Protein AF-A0A7V5FUM7-F1 (afdb_monomer_lite)

Secondary structure (DSSP, 8-state):
-HHHHHHHHHHHHT-------THHHH-S-TTHHHHHHHHHHHHHHHTEE-TTTTTTSPEE--TT--EEEEEESSSEEEEEE---

Sequence (84 aa):
MGEKQLEQFIKLSSLAAPVSRYRKYIGEFASASAVTAALAASCLESGQVPALLPGGHPISLEKNKKILILGLGEYITAMELYRP

Radius of gyration: 12.79 Å; chains: 1; bounding box: 27×26×32 Å

pLDDT: mean 80.15, std 9.09, range [58.0, 91.56]

Foldseek 3Di:
DLVVVVVVCCVVVVDPDFDFPQCVPVPDDPCSQVVVVVLQVVCQVVQWDDLVGGVRDIDGNPPPRKDWDWDRDPDIDIDIDHDD

Structure (mmCIF, N/CA/C/O backbone):
data_AF-A0A7V5FUM7-F1
#
_entry.id   AF-A0A7V5FUM7-F1
#
loop_
_atom_site.group_PDB
_atom_site.id
_atom_site.type_symbol
_atom_site.label_atom_id
_atom_site.label_alt_id
_atom_site.label_comp_id
_atom_site.label_asym_id
_atom_site.label_entity_id
_atom_site.label_seq_id
_atom_site.pdbx_PDB_ins_code
_atom_site.Cartn_x
_atom_site.Cartn_y
_atom_site.Cartn_z
_atom_site.occupancy
_atom_site.B_iso_or_equiv
_atom_site.auth_seq_id
_atom_site.auth_comp_id
_atom_site.auth_asym_id
_atom_site.auth_atom_id
_atom_site.pdbx_PDB_model_num
ATOM 1 N N . MET A 1 1 ? 7.700 0.395 -17.325 1.00 69.25 1 MET A N 1
ATOM 2 C CA . MET A 1 1 ? 6.547 -0.499 -17.580 1.00 69.25 1 MET A CA 1
ATOM 3 C C . MET A 1 1 ? 5.508 -0.368 -16.471 1.00 69.25 1 MET A C 1
ATOM 5 O O . MET A 1 1 ? 4.395 0.032 -16.783 1.00 69.25 1 MET A O 1
ATOM 9 N N . GLY A 1 2 ? 5.897 -0.536 -15.199 1.00 77.44 2 GLY A N 1
ATOM 10 C CA . GLY A 1 2 ? 4.992 -0.376 -14.050 1.00 77.44 2 GLY A CA 1
ATOM 11 C C . GLY A 1 2 ? 4.250 0.967 -13.965 1.00 77.44 2 GLY A C 1
ATOM 12 O O . GLY A 1 2 ? 3.051 0.970 -13.739 1.00 77.44 2 GLY A O 1
ATOM 13 N N . GLU A 1 3 ? 4.893 2.110 -14.239 1.00 80.19 3 GLU A N 1
ATOM 14 C CA . GLU A 1 3 ? 4.198 3.419 -14.182 1.00 80.19 3 GLU A CA 1
ATOM 15 C C . GLU A 1 3 ? 3.035 3.533 -15.186 1.00 80.19 3 GLU A C 1
ATOM 17 O O . GLU A 1 3 ? 1.980 4.049 -14.838 1.00 80.19 3 GLU A O 1
ATOM 22 N N . LYS A 1 4 ? 3.168 2.969 -16.396 1.00 85.44 4 LYS A N 1
ATOM 23 C CA . LYS A 1 4 ? 2.067 2.953 -17.376 1.00 85.44 4 LYS A CA 1
ATOM 24 C C . LYS A 1 4 ? 0.901 2.081 -16.900 1.00 85.44 4 LYS A C 1
ATOM 26 O O . LYS A 1 4 ? -0.255 2.445 -17.091 1.00 85.44 4 LYS A O 1
ATOM 31 N N . GLN A 1 5 ? 1.198 0.946 -16.260 1.00 85.38 5 GLN A N 1
ATOM 32 C CA . GLN A 1 5 ? 0.173 0.089 -15.654 1.00 85.38 5 GLN A CA 1
ATOM 33 C C . GLN A 1 5 ? -0.520 0.796 -14.482 1.00 85.38 5 GLN A C 1
ATOM 35 O O . GLN A 1 5 ? -1.734 0.684 -14.350 1.00 85.38 5 GLN A O 1
ATOM 40 N N . LEU A 1 6 ? 0.220 1.558 -13.668 1.00 84.69 6 LEU A N 1
ATOM 41 C CA . LEU A 1 6 ? -0.341 2.357 -12.575 1.00 84.69 6 LEU A CA 1
ATOM 42 C C . LEU A 1 6 ? -1.286 3.444 -13.094 1.00 84.69 6 LEU A C 1
ATOM 44 O O . LEU A 1 6 ? -2.405 3.562 -12.605 1.00 84.69 6 LEU A O 1
ATOM 48 N N . GLU A 1 7 ? -0.861 4.213 -14.097 1.00 86.38 7 GLU A N 1
ATOM 49 C CA . GLU A 1 7 ? -1.693 5.245 -14.728 1.00 86.38 7 GLU A CA 1
ATOM 50 C C . GLU A 1 7 ? -2.982 4.648 -15.300 1.00 86.38 7 GLU A C 1
ATOM 52 O O . GLU A 1 7 ? -4.072 5.179 -15.083 1.00 86.38 7 GLU A O 1
ATOM 57 N N . GLN A 1 8 ? -2.875 3.506 -15.982 1.00 89.12 8 GLN A N 1
ATOM 58 C CA . GLN A 1 8 ? -4.029 2.802 -16.527 1.00 89.12 8 GLN A CA 1
ATOM 59 C C . GLN A 1 8 ? -4.945 2.262 -15.421 1.00 89.12 8 GLN A C 1
ATOM 61 O O . GLN A 1 8 ? -6.163 2.401 -15.521 1.00 89.12 8 GLN A O 1
ATOM 66 N N . PHE A 1 9 ? -4.381 1.705 -14.347 1.00 86.38 9 PHE A N 1
ATOM 67 C CA . PHE A 1 9 ? -5.137 1.239 -13.186 1.00 86.38 9 PHE A CA 1
ATOM 68 C C . PHE A 1 9 ? -5.908 2.383 -12.521 1.00 86.38 9 PHE A C 1
ATOM 70 O O . PHE A 1 9 ? -7.105 2.245 -12.278 1.00 86.38 9 PHE A O 1
ATOM 77 N N . ILE A 1 10 ? -5.266 3.528 -12.269 1.00 87.56 10 ILE A N 1
ATOM 78 C CA . ILE A 1 10 ? -5.913 4.705 -11.667 1.00 87.56 10 ILE A CA 1
ATOM 79 C C . ILE A 1 10 ? -7.030 5.221 -12.579 1.00 87.56 10 ILE A C 1
ATOM 81 O O . ILE A 1 10 ? -8.138 5.477 -12.111 1.00 87.56 10 ILE A O 1
ATOM 85 N N . LYS A 1 11 ? -6.772 5.306 -13.892 1.00 88.44 11 LYS A N 1
ATOM 86 C CA . LYS A 1 11 ? -7.765 5.753 -14.877 1.00 88.44 11 LYS A CA 1
ATOM 87 C C . LYS A 1 11 ? -8.995 4.844 -14.923 1.00 88.44 11 LYS A C 1
ATOM 89 O O . LYS A 1 11 ? -10.107 5.345 -15.028 1.00 88.44 11 LYS A O 1
ATOM 94 N N . LEU A 1 12 ? -8.805 3.525 -14.861 1.00 89.31 12 LEU A N 1
ATOM 95 C CA . LEU A 1 12 ? -9.901 2.552 -14.924 1.00 89.31 12 LEU A CA 1
ATOM 96 C C . LEU A 1 12 ? -10.661 2.432 -13.599 1.00 89.31 12 LEU A C 1
ATOM 98 O O . LEU A 1 12 ? -11.881 2.315 -13.604 1.00 89.31 12 LEU A O 1
ATOM 102 N N . SER A 1 13 ? -9.953 2.471 -12.471 1.00 86.31 13 SER A N 1
ATOM 103 C CA . SER A 1 13 ? -10.561 2.354 -11.139 1.00 86.31 13 SER A CA 1
ATOM 104 C C . SER A 1 13 ? -11.234 3.641 -10.666 1.00 86.31 13 SER A C 1
ATOM 106 O O . SER A 1 13 ? -12.026 3.593 -9.729 1.00 86.31 13 SER A O 1
ATOM 108 N N . SER A 1 14 ? -10.919 4.789 -11.282 1.00 85.62 14 SER A N 1
ATOM 109 C CA . SER A 1 14 ? -11.322 6.118 -10.795 1.00 85.62 14 SER A CA 1
ATOM 110 C C . SER A 1 14 ? -10.938 6.342 -9.324 1.00 85.62 14 SER A C 1
ATOM 112 O O . SER A 1 14 ? -11.605 7.072 -8.590 1.00 85.62 14 SER A O 1
ATOM 114 N N . LEU A 1 15 ? -9.863 5.686 -8.872 1.00 82.75 15 LEU A N 1
ATOM 115 C CA . LEU A 1 15 ? -9.441 5.703 -7.481 1.00 82.75 15 LEU A CA 1
ATOM 116 C C . LEU A 1 15 ? -8.837 7.068 -7.131 1.00 82.75 15 LEU A C 1
ATOM 118 O O . LEU A 1 15 ? -7.733 7.404 -7.556 1.00 82.75 15 LEU A O 1
ATOM 122 N N . ALA A 1 16 ? -9.535 7.828 -6.290 1.00 77.00 16 ALA A N 1
ATOM 123 C CA . ALA A 1 16 ? -9.046 9.076 -5.711 1.00 77.00 16 ALA A CA 1
ATOM 124 C C . ALA A 1 16 ? -8.317 8.813 -4.379 1.00 77.00 16 ALA A C 1
ATOM 126 O O . ALA A 1 16 ? -8.712 9.316 -3.327 1.00 77.00 16 ALA A O 1
ATOM 127 N N . ALA A 1 17 ? -7.280 7.972 -4.410 1.00 79.00 17 ALA A N 1
ATOM 128 C CA . ALA A 1 17 ? -6.463 7.657 -3.238 1.00 79.00 17 ALA A CA 1
ATOM 129 C C . ALA A 1 17 ? -5.042 8.230 -3.382 1.00 79.00 17 ALA A C 1
ATOM 131 O O . ALA A 1 17 ? -4.488 8.216 -4.483 1.00 79.00 17 ALA A O 1
ATOM 132 N N . PRO A 1 18 ? -4.416 8.699 -2.288 1.00 82.12 18 PRO A N 1
ATOM 133 C CA . PRO A 1 18 ? -3.007 9.073 -2.296 1.00 82.12 18 PRO A CA 1
ATOM 134 C C . PRO A 1 18 ? -2.125 7.881 -2.686 1.00 82.12 18 PRO A C 1
ATOM 136 O O . PRO A 1 18 ? -2.231 6.805 -2.100 1.00 82.12 18 PRO A O 1
ATOM 139 N N . VAL A 1 19 ? -1.236 8.080 -3.660 1.00 83.31 19 VAL A N 1
ATOM 140 C CA . VAL A 1 19 ? -0.328 7.037 -4.157 1.00 83.31 19 VAL A CA 1
ATOM 141 C C . VAL A 1 19 ? 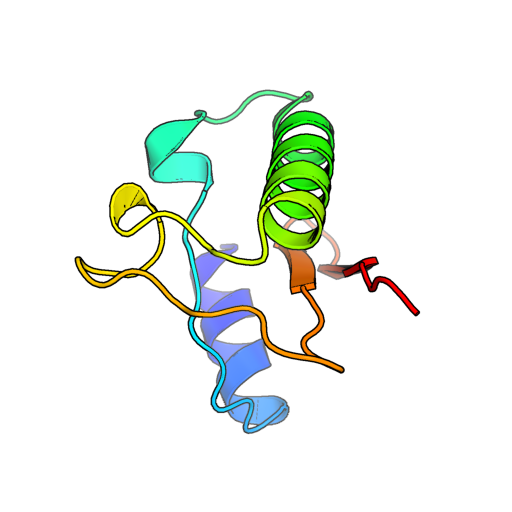1.094 7.333 -3.703 1.00 83.31 19 VAL A 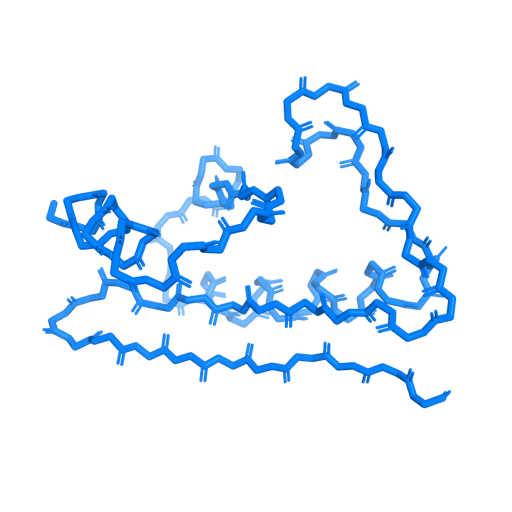C 1
ATOM 143 O O . VAL A 1 19 ? 1.636 8.400 -3.994 1.00 83.31 19 VAL A O 1
ATOM 146 N N . SER A 1 20 ? 1.721 6.368 -3.034 1.00 79.25 20 SER A N 1
ATOM 147 C CA . SER A 1 20 ? 3.134 6.440 -2.666 1.00 79.25 20 SER A CA 1
ATOM 148 C C . SER A 1 20 ? 3.970 5.524 -3.558 1.00 79.25 20 SER A C 1
ATOM 150 O O . SER A 1 20 ? 3.604 4.384 -3.832 1.00 79.25 20 SER A O 1
ATOM 152 N N . ARG A 1 21 ? 5.111 6.029 -4.038 1.00 79.62 21 ARG A N 1
ATOM 153 C CA . ARG A 1 21 ? 6.056 5.273 -4.874 1.00 79.62 21 ARG A CA 1
ATOM 154 C C . ARG A 1 21 ? 7.209 4.759 -4.018 1.00 79.62 21 ARG A C 1
ATOM 156 O O . ARG A 1 21 ? 8.308 5.306 -4.047 1.00 79.62 21 ARG A O 1
ATOM 163 N N . TYR A 1 22 ? 6.951 3.696 -3.263 1.00 73.31 22 TYR A N 1
ATOM 164 C CA . TYR A 1 22 ? 7.848 3.174 -2.222 1.00 73.31 22 TYR A CA 1
ATOM 165 C C . TYR A 1 22 ? 9.242 2.784 -2.738 1.00 73.31 22 TYR A C 1
ATOM 167 O O . TYR A 1 22 ? 10.229 3.008 -2.043 1.00 73.31 22 TYR A O 1
ATOM 175 N N . ARG A 1 23 ? 9.357 2.283 -3.983 1.00 70.19 23 ARG A N 1
ATOM 176 C CA . ARG A 1 23 ? 10.650 1.931 -4.614 1.00 70.19 23 ARG A CA 1
ATOM 177 C C . ARG A 1 23 ? 11.649 3.088 -4.654 1.00 70.19 23 ARG A C 1
ATOM 179 O O . ARG A 1 23 ? 12.846 2.837 -4.605 1.00 70.19 23 ARG A O 1
ATOM 186 N N . LYS A 1 24 ? 11.180 4.342 -4.681 1.00 71.19 24 LYS A N 1
ATOM 187 C CA . LYS A 1 24 ? 12.064 5.518 -4.612 1.00 71.19 24 LYS A CA 1
ATOM 188 C C . LYS A 1 24 ? 12.807 5.628 -3.275 1.00 71.19 24 LYS A C 1
ATOM 190 O O . LYS A 1 24 ? 13.826 6.302 -3.218 1.00 71.19 24 LYS A O 1
ATOM 195 N N . TYR A 1 25 ? 12.303 4.971 -2.232 1.00 70.31 25 TYR A N 1
ATOM 196 C CA . TYR A 1 25 ? 12.842 5.022 -0.874 1.00 70.31 25 TYR A CA 1
ATOM 197 C C . TYR A 1 25 ? 13.524 3.713 -0.461 1.00 70.31 25 TYR A C 1
ATOM 199 O O . TYR A 1 25 ? 14.496 3.751 0.282 1.00 70.31 25 TYR A O 1
ATOM 207 N N . ILE A 1 26 ? 13.029 2.564 -0.940 1.00 71.38 26 ILE A N 1
ATOM 208 C CA . ILE A 1 26 ? 13.505 1.232 -0.517 1.00 71.38 26 ILE A CA 1
ATOM 209 C C . ILE A 1 26 ? 14.356 0.502 -1.570 1.00 71.38 26 ILE A C 1
ATOM 211 O O . ILE A 1 26 ? 14.918 -0.543 -1.259 1.00 71.38 26 ILE A O 1
ATOM 215 N N . GLY A 1 27 ? 14.461 1.023 -2.799 1.00 68.81 27 GLY A N 1
ATOM 216 C CA . GLY A 1 27 ? 15.192 0.389 -3.903 1.00 68.81 27 GLY A CA 1
ATOM 217 C C . GLY A 1 27 ? 14.440 -0.762 -4.589 1.00 68.81 27 GLY A C 1
ATOM 218 O O . GLY A 1 27 ? 13.264 -1.023 -4.320 1.00 68.81 27 GLY A O 1
ATOM 219 N N . GLU A 1 28 ? 15.119 -1.449 -5.513 1.00 66.00 28 GLU A N 1
ATOM 220 C CA . GLU A 1 28 ? 14.574 -2.570 -6.295 1.00 66.00 28 GLU A CA 1
ATOM 221 C C . GLU A 1 28 ? 15.120 -3.915 -5.800 1.00 66.00 28 GLU A C 1
ATOM 223 O O . GLU A 1 28 ? 15.925 -4.566 -6.458 1.00 66.00 28 GLU A O 1
ATOM 228 N N . PHE A 1 29 ? 14.685 -4.337 -4.614 1.00 70.00 29 PHE A N 1
ATOM 229 C CA . PHE A 1 29 ? 15.071 -5.630 -4.043 1.00 70.00 29 PHE A CA 1
ATOM 230 C C . PHE A 1 29 ? 13.917 -6.633 -4.096 1.00 70.00 29 PHE A C 1
ATOM 232 O O . PHE A 1 29 ? 12.747 -6.252 -4.060 1.00 70.00 29 PHE A O 1
ATOM 239 N N . ALA A 1 30 ? 14.238 -7.930 -4.107 1.00 64.88 30 ALA A N 1
ATOM 240 C CA . ALA A 1 30 ? 13.241 -9.003 -4.014 1.00 64.88 30 ALA A CA 1
ATOM 241 C C . ALA A 1 30 ? 12.364 -8.885 -2.749 1.00 64.88 30 ALA A C 1
ATOM 243 O O . ALA A 1 30 ? 11.201 -9.279 -2.750 1.00 64.88 30 ALA A O 1
ATOM 244 N N . SER A 1 31 ? 12.898 -8.276 -1.688 1.00 73.00 31 SER A N 1
ATOM 245 C CA . SER A 1 31 ? 12.201 -7.999 -0.430 1.00 73.00 31 SER A CA 1
ATOM 246 C C . SER A 1 31 ? 11.362 -6.718 -0.443 1.00 73.00 31 SER A C 1
ATOM 248 O O . SER A 1 31 ? 10.691 -6.438 0.549 1.00 73.00 31 SER A O 1
ATOM 250 N N . ALA A 1 32 ? 11.353 -5.938 -1.529 1.00 76.44 32 ALA A N 1
ATOM 251 C CA . ALA A 1 32 ? 10.645 -4.659 -1.573 1.00 76.44 32 ALA A CA 1
ATOM 252 C C . ALA A 1 32 ? 9.145 -4.812 -1.268 1.00 76.44 32 ALA A C 1
ATOM 254 O O . ALA A 1 32 ? 8.573 -3.967 -0.583 1.00 76.44 32 ALA A O 1
ATOM 255 N N . SER A 1 33 ? 8.508 -5.906 -1.700 1.00 77.50 33 SER A N 1
ATOM 256 C CA . SER A 1 33 ? 7.104 -6.203 -1.382 1.00 77.50 33 SER A CA 1
ATOM 257 C C . SER A 1 33 ? 6.892 -6.517 0.103 1.00 77.50 33 SER A C 1
ATOM 259 O O . SER A 1 33 ? 5.962 -5.984 0.705 1.00 77.50 33 SER A O 1
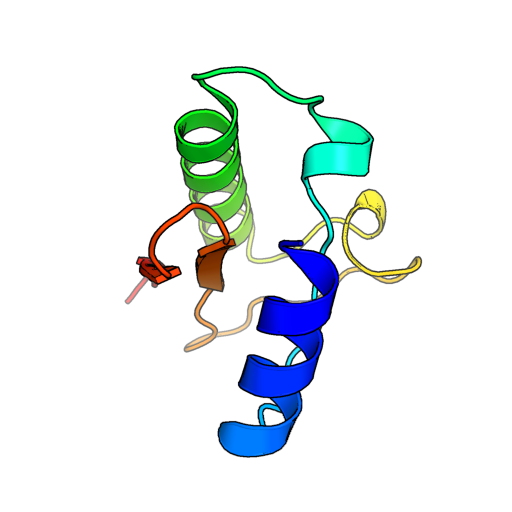ATOM 261 N N . ALA A 1 34 ? 7.779 -7.309 0.715 1.00 83.69 34 ALA A N 1
ATOM 262 C CA . ALA A 1 34 ? 7.727 -7.647 2.138 1.00 83.69 34 ALA A CA 1
ATOM 263 C C . ALA A 1 34 ? 7.958 -6.416 3.029 1.00 83.69 34 ALA A C 1
ATOM 265 O O . ALA A 1 34 ? 7.206 -6.181 3.973 1.00 83.69 34 ALA A O 1
ATOM 266 N N . VAL A 1 35 ? 8.946 -5.584 2.688 1.00 84.31 35 VAL A N 1
ATOM 267 C CA . VAL A 1 35 ? 9.212 -4.314 3.381 1.00 84.31 35 VAL A CA 1
ATOM 268 C C . VAL A 1 35 ? 8.026 -3.360 3.233 1.00 84.31 35 VAL A C 1
ATOM 270 O O . VAL A 1 35 ? 7.611 -2.751 4.214 1.00 84.31 35 VAL A O 1
ATOM 273 N N . THR A 1 36 ? 7.427 -3.268 2.040 1.00 85.94 36 THR A N 1
ATOM 274 C CA . THR A 1 36 ? 6.223 -2.444 1.821 1.00 85.94 36 THR A CA 1
ATOM 275 C C . THR A 1 36 ? 5.053 -2.927 2.680 1.00 85.94 36 THR A C 1
ATOM 277 O O . THR A 1 36 ? 4.359 -2.110 3.281 1.00 85.94 36 THR A O 1
ATOM 280 N N . ALA A 1 37 ? 4.856 -4.243 2.790 1.00 88.69 37 ALA A N 1
ATOM 281 C CA . ALA A 1 37 ? 3.814 -4.828 3.629 1.00 88.69 37 ALA A CA 1
ATOM 282 C C . ALA A 1 37 ? 4.028 -4.522 5.119 1.00 88.69 37 ALA A C 1
ATOM 284 O O . ALA A 1 37 ? 3.101 -4.078 5.793 1.00 88.69 37 ALA A O 1
ATOM 285 N N . ALA A 1 38 ? 5.256 -4.693 5.616 1.00 89.06 38 ALA A N 1
ATOM 286 C CA . ALA A 1 38 ? 5.610 -4.369 6.997 1.00 89.06 38 ALA A CA 1
ATOM 287 C C . ALA A 1 38 ? 5.426 -2.871 7.300 1.00 89.06 38 ALA A C 1
ATOM 289 O O . ALA A 1 38 ? 4.864 -2.505 8.332 1.00 89.06 38 ALA A O 1
ATOM 290 N N . LEU A 1 39 ? 5.831 -1.997 6.373 1.00 87.06 39 LEU A N 1
ATOM 291 C CA . LEU A 1 39 ? 5.648 -0.552 6.498 1.00 87.06 39 LEU A CA 1
ATOM 292 C C . LEU A 1 39 ? 4.162 -0.170 6.530 1.00 87.06 39 LEU A C 1
ATOM 294 O O . LEU A 1 39 ? 3.754 0.638 7.360 1.00 87.06 39 LEU A O 1
ATOM 298 N N . ALA A 1 40 ? 3.345 -0.766 5.659 1.00 88.00 40 ALA A N 1
ATOM 299 C CA . ALA A 1 40 ? 1.902 -0.551 5.640 1.00 88.00 40 ALA A CA 1
ATOM 300 C C . ALA A 1 40 ? 1.242 -1.005 6.953 1.00 88.00 40 ALA A C 1
ATOM 302 O O . ALA A 1 40 ? 0.417 -0.276 7.504 1.00 88.00 40 ALA A O 1
ATOM 303 N N . ALA A 1 41 ? 1.647 -2.156 7.497 1.00 89.31 41 ALA A N 1
ATOM 304 C CA . ALA A 1 41 ? 1.179 -2.623 8.800 1.00 89.31 41 ALA A CA 1
ATOM 305 C C . ALA A 1 41 ? 1.541 -1.637 9.927 1.00 89.31 41 ALA A C 1
ATOM 307 O O . ALA A 1 41 ? 0.681 -1.283 10.730 1.00 89.31 41 ALA A O 1
ATOM 308 N N . SER A 1 42 ? 2.772 -1.116 9.934 1.00 88.38 42 SER A N 1
ATOM 309 C CA . SER A 1 42 ? 3.208 -0.102 10.905 1.00 88.38 42 SER A CA 1
ATOM 310 C C . SER A 1 42 ? 2.454 1.231 10.757 1.00 88.38 42 SER A C 1
ATOM 312 O O . SER A 1 42 ? 2.116 1.875 11.753 1.00 88.38 42 SER A O 1
ATOM 314 N N . CYS A 1 43 ? 2.108 1.638 9.531 1.00 86.94 43 CYS A N 1
ATOM 315 C CA . CYS A 1 43 ? 1.264 2.817 9.300 1.00 86.94 43 CYS A CA 1
ATOM 316 C C . CYS A 1 43 ? -0.147 2.613 9.874 1.00 86.94 43 CYS A C 1
ATOM 318 O O . CYS A 1 43 ? -0.672 3.494 10.550 1.00 86.94 43 CYS A O 1
ATOM 320 N N . LEU A 1 44 ? -0.750 1.439 9.654 1.00 88.12 44 LEU A N 1
ATOM 321 C CA . LEU A 1 44 ? -2.057 1.097 10.230 1.00 88.12 44 LEU A CA 1
ATOM 322 C C . LEU A 1 44 ? -2.021 1.043 11.760 1.00 88.12 44 LEU A C 1
ATOM 324 O O . LEU A 1 44 ? -2.989 1.429 12.407 1.00 88.12 44 LEU A O 1
ATOM 328 N N . GLU A 1 45 ? -0.923 0.570 12.347 1.00 87.00 45 GLU A N 1
ATOM 329 C CA . GLU A 1 45 ? -0.739 0.546 13.798 1.00 87.00 45 GLU A CA 1
ATOM 330 C C . GLU A 1 45 ? -0.576 1.945 14.396 1.00 87.00 45 GLU A C 1
ATOM 332 O O . GLU A 1 45 ? -1.199 2.255 15.407 1.00 87.00 45 GLU A O 1
ATOM 337 N N . SER A 1 46 ? 0.222 2.799 13.757 1.00 86.19 46 SER A N 1
ATOM 338 C CA . SER A 1 46 ? 0.435 4.179 14.203 1.00 86.19 46 SER A CA 1
ATOM 339 C C . SER A 1 46 ? -0.721 5.125 13.859 1.00 86.19 46 SER A C 1
ATOM 341 O O . SER A 1 46 ? -0.737 6.259 14.335 1.00 86.19 46 SER A O 1
ATOM 343 N N . GLY A 1 47 ? -1.677 4.686 13.034 1.00 86.50 47 GLY A N 1
ATOM 344 C CA . GLY A 1 47 ? -2.808 5.498 12.586 1.00 86.50 47 GLY A CA 1
ATOM 345 C C . GLY A 1 47 ? -2.416 6.628 11.631 1.00 86.50 47 GLY A C 1
ATOM 346 O O . GLY A 1 47 ? -3.205 7.546 11.412 1.00 86.50 47 GLY A O 1
ATOM 347 N N . GLN A 1 48 ? -1.215 6.591 11.049 1.00 86.06 48 GLN A N 1
ATOM 348 C CA . GLN A 1 48 ? -0.734 7.633 10.146 1.00 86.06 48 GLN A CA 1
ATOM 349 C C . GLN A 1 48 ? 0.236 7.091 9.095 1.00 86.06 48 GLN A C 1
ATOM 351 O O . GLN A 1 48 ? 1.045 6.205 9.356 1.00 86.06 48 GLN A O 1
ATOM 356 N N . VAL A 1 49 ? 0.193 7.676 7.899 1.00 83.19 49 VAL A N 1
ATOM 357 C CA . VAL A 1 49 ? 1.240 7.514 6.886 1.00 83.19 49 VAL A CA 1
ATOM 358 C C . VAL A 1 49 ? 2.207 8.696 7.016 1.00 83.19 49 VAL A C 1
ATOM 360 O O . VAL A 1 49 ? 1.769 9.840 6.848 1.00 83.19 49 VAL A O 1
ATOM 363 N N . PRO A 1 50 ? 3.506 8.465 7.289 1.00 71.75 50 PRO A N 1
ATOM 364 C CA . PRO A 1 50 ? 4.496 9.532 7.417 1.00 71.75 50 PRO A CA 1
ATOM 365 C C . PRO A 1 50 ? 4.567 10.405 6.162 1.00 71.75 50 PRO A C 1
ATOM 367 O O . PRO A 1 50 ? 4.569 9.883 5.049 1.00 71.75 50 PRO A O 1
ATOM 370 N N . ALA A 1 51 ? 4.726 11.722 6.336 1.00 62.22 51 ALA A N 1
ATOM 371 C CA . ALA A 1 51 ? 4.801 12.718 5.254 1.00 62.22 51 ALA A CA 1
ATOM 372 C C . ALA A 1 51 ? 5.870 12.426 4.181 1.00 62.22 51 ALA A C 1
ATOM 374 O O . ALA A 1 51 ? 5.780 12.914 3.053 1.00 62.22 51 ALA A O 1
ATOM 375 N N . LEU A 1 52 ? 6.865 11.602 4.524 1.00 61.53 52 LEU A N 1
ATOM 376 C CA . LEU A 1 52 ? 7.914 11.142 3.619 1.00 61.53 52 LEU A CA 1
ATOM 377 C C . LEU A 1 52 ? 7.374 10.303 2.445 1.00 61.53 52 LEU A C 1
ATOM 379 O O . LEU A 1 52 ? 8.048 10.200 1.425 1.00 61.53 52 LEU A O 1
ATOM 383 N N . LEU A 1 53 ? 6.182 9.707 2.578 1.00 62.97 53 LEU A N 1
ATOM 384 C CA . LEU A 1 53 ? 5.620 8.749 1.622 1.00 62.97 53 LEU A CA 1
ATOM 385 C C . LEU A 1 53 ? 4.610 9.368 0.629 1.00 62.97 53 LEU A C 1
ATOM 387 O O . LEU A 1 53 ? 4.617 8.926 -0.524 1.00 62.97 53 LEU A O 1
ATOM 391 N N . PRO A 1 54 ? 3.787 10.380 0.984 1.00 58.00 54 PRO A N 1
ATOM 392 C CA . PRO A 1 54 ? 2.880 11.043 0.055 1.00 58.00 54 PRO A CA 1
ATOM 393 C C . PRO A 1 54 ? 3.169 12.549 -0.014 1.00 58.00 54 PRO A C 1
ATOM 395 O O . PRO A 1 54 ? 2.540 13.348 0.673 1.00 58.00 54 PRO A O 1
ATOM 398 N N . GLY A 1 55 ? 4.127 12.951 -0.851 1.00 58.03 55 GLY A N 1
ATOM 399 C CA . GLY A 1 55 ? 4.223 14.333 -1.342 1.00 58.03 55 GLY A CA 1
ATOM 400 C C . GLY A 1 55 ? 4.316 15.458 -0.297 1.00 58.03 55 GLY A C 1
ATOM 401 O O . GLY A 1 55 ? 4.077 16.602 -0.667 1.00 58.03 55 GLY A O 1
ATOM 402 N N . GLY A 1 56 ? 4.668 15.169 0.964 1.00 60.19 56 GLY A N 1
ATOM 403 C CA . GLY A 1 56 ? 4.968 16.178 1.985 1.00 60.19 56 GLY A CA 1
ATOM 404 C C . GLY A 1 56 ? 3.941 16.375 3.106 1.00 60.19 56 GLY A C 1
ATOM 405 O O . GLY A 1 56 ? 4.222 17.164 4.005 1.00 60.19 56 GLY A O 1
ATOM 406 N N . HIS A 1 57 ? 2.809 15.657 3.133 1.00 63.28 57 HIS A N 1
ATOM 407 C CA . HIS A 1 57 ? 1.831 15.783 4.228 1.00 63.28 57 HIS A CA 1
ATOM 408 C C . HIS A 1 57 ? 1.522 14.438 4.900 1.00 63.28 57 HIS A C 1
ATOM 410 O O . HIS A 1 57 ? 1.318 13.448 4.198 1.00 63.28 57 HIS A O 1
ATOM 416 N N . PRO A 1 58 ? 1.478 14.366 6.246 1.00 69.38 58 PRO A N 1
ATOM 417 C CA . PRO A 1 58 ? 1.042 13.157 6.932 1.00 69.38 58 PRO A CA 1
ATOM 418 C C . PRO A 1 58 ? -0.417 12.859 6.575 1.00 69.38 58 PRO A C 1
ATOM 420 O O . PRO A 1 58 ? -1.258 13.758 6.598 1.00 69.38 58 PRO A O 1
ATOM 423 N N . ILE A 1 59 ? -0.725 11.602 6.261 1.00 78.94 59 ILE A N 1
ATOM 424 C CA . ILE A 1 59 ? -2.108 11.169 6.021 1.00 78.94 59 ILE A CA 1
ATOM 425 C C . ILE A 1 59 ? -2.595 10.449 7.270 1.00 78.94 59 ILE A C 1
ATOM 427 O O . ILE A 1 59 ? -2.044 9.409 7.627 1.00 78.94 59 ILE A O 1
ATOM 431 N N . SER A 1 60 ? -3.645 10.974 7.901 1.00 81.12 60 SER A N 1
ATOM 432 C CA . SER A 1 60 ? -4.326 10.285 9.000 1.00 81.12 60 SER A CA 1
ATOM 433 C C . SER A 1 60 ? -5.049 9.040 8.477 1.00 81.12 60 SER A C 1
ATOM 435 O O . SER A 1 60 ? -5.864 9.113 7.549 1.00 81.12 60 SER A O 1
ATOM 437 N N . LEU A 1 61 ? -4.748 7.887 9.072 1.00 78.12 61 LEU A N 1
ATOM 438 C CA . LEU A 1 61 ? -5.435 6.619 8.845 1.00 78.12 61 LEU A CA 1
ATOM 439 C C . LEU A 1 61 ? -6.503 6.431 9.933 1.00 78.12 61 LEU A C 1
ATOM 441 O O . LEU A 1 61 ? -6.422 5.512 10.743 1.00 78.12 61 LEU A O 1
ATOM 445 N N . GLU A 1 62 ? -7.495 7.330 9.966 1.00 73.25 62 GLU A N 1
ATOM 446 C CA . GLU A 1 62 ? -8.651 7.221 10.869 1.00 73.25 62 GLU A CA 1
ATOM 447 C C . GLU A 1 62 ? -9.419 5.895 10.686 1.00 73.25 62 GLU A C 1
ATOM 449 O O . GLU A 1 62 ? -9.189 5.144 9.732 1.00 73.25 62 GLU A O 1
ATOM 454 N N . LYS A 1 63 ? -10.370 5.608 11.591 1.00 67.06 63 LYS A N 1
ATOM 455 C CA . LYS A 1 63 ? -11.181 4.377 11.557 1.00 67.06 63 LYS A CA 1
ATOM 456 C C . LYS A 1 63 ? -11.719 4.096 10.145 1.00 67.06 63 LYS A C 1
ATOM 458 O O . LYS A 1 63 ? -12.318 4.965 9.515 1.00 67.06 63 LYS A O 1
ATOM 463 N N . ASN A 1 64 ? -11.530 2.855 9.687 1.00 69.50 64 ASN A N 1
ATOM 464 C CA . ASN A 1 64 ? -11.910 2.313 8.370 1.00 69.50 64 ASN A CA 1
ATOM 465 C C . ASN A 1 64 ? -11.007 2.678 7.179 1.00 69.50 64 ASN A C 1
ATOM 467 O O . ASN A 1 64 ? -11.333 2.327 6.042 1.00 69.50 64 ASN A O 1
ATOM 471 N N . LYS A 1 65 ? -9.868 3.345 7.389 1.00 79.06 65 LYS A N 1
ATOM 472 C CA . LYS A 1 65 ? -8.879 3.519 6.318 1.00 79.06 65 LYS A CA 1
ATOM 473 C C . LYS A 1 65 ? -8.151 2.199 6.052 1.00 79.06 65 LYS A C 1
ATOM 475 O O . LYS A 1 65 ? -7.765 1.477 6.968 1.00 79.06 65 LYS A O 1
ATOM 480 N N . LYS A 1 66 ? -7.965 1.899 4.768 1.00 88.56 66 LYS A N 1
ATOM 481 C CA . LYS A 1 66 ? -7.273 0.707 4.275 1.00 88.56 66 LYS A CA 1
ATOM 482 C C . LYS A 1 66 ? -6.063 1.113 3.450 1.00 88.56 66 LYS A C 1
ATOM 484 O O . LYS A 1 66 ? -6.049 2.195 2.862 1.00 88.56 66 LYS A O 1
ATOM 489 N N . ILE A 1 67 ? -5.076 0.231 3.376 1.00 89.81 67 ILE A N 1
ATOM 490 C CA . ILE A 1 67 ? -3.916 0.391 2.504 1.00 89.81 67 ILE A CA 1
ATOM 491 C C . ILE A 1 67 ? -3.995 -0.662 1.404 1.00 89.81 67 ILE A C 1
ATOM 493 O O . ILE A 1 67 ? -4.186 -1.843 1.678 1.00 89.81 67 ILE A O 1
ATOM 497 N N . LEU A 1 68 ? -3.831 -0.224 0.157 1.00 90.12 68 LEU A N 1
ATOM 498 C CA . LEU A 1 68 ? -3.729 -1.095 -1.008 1.00 90.12 68 LEU A CA 1
ATOM 499 C C . LEU A 1 68 ? -2.284 -1.090 -1.507 1.00 90.12 68 LEU A C 1
ATOM 501 O O . LEU A 1 68 ? -1.750 -0.041 -1.864 1.00 90.12 68 LEU A O 1
ATOM 505 N N . ILE A 1 69 ? -1.665 -2.265 -1.556 1.00 89.88 69 ILE A N 1
ATOM 506 C CA . ILE A 1 69 ? -0.343 -2.471 -2.147 1.00 89.88 69 ILE A CA 1
ATOM 507 C C . ILE A 1 69 ? -0.535 -3.072 -3.534 1.00 89.88 69 ILE A C 1
ATOM 509 O O . ILE A 1 69 ? -1.215 -4.086 -3.674 1.00 89.88 69 ILE A O 1
ATOM 513 N N . LEU A 1 70 ? 0.089 -2.467 -4.547 1.00 87.94 70 LEU A N 1
ATOM 514 C CA . LEU A 1 70 ? 0.067 -2.948 -5.929 1.00 87.94 70 LEU A CA 1
ATOM 515 C C . LEU A 1 70 ? 1.466 -3.383 -6.375 1.00 87.94 70 LEU A C 1
ATOM 517 O O . LEU A 1 70 ? 2.420 -2.605 -6.312 1.00 87.94 70 LEU A O 1
ATOM 521 N N . GLY A 1 71 ? 1.581 -4.618 -6.859 1.00 87.88 71 GLY A N 1
ATOM 522 C CA . GLY A 1 71 ? 2.746 -5.107 -7.587 1.00 87.88 71 GLY A CA 1
ATOM 523 C C . GLY A 1 71 ? 2.523 -4.949 -9.087 1.00 87.88 71 GLY A C 1
ATOM 524 O O . GLY A 1 71 ? 1.577 -5.506 -9.629 1.00 87.88 71 GLY A O 1
ATOM 525 N N . LEU A 1 72 ? 3.383 -4.182 -9.759 1.00 84.69 72 LEU A N 1
ATOM 526 C CA . LEU A 1 72 ? 3.258 -3.846 -11.186 1.00 84.69 72 LEU A CA 1
ATOM 527 C C . LEU A 1 72 ? 4.399 -4.484 -11.991 1.00 84.69 72 LEU A C 1
ATOM 529 O O . LEU A 1 72 ? 5.265 -3.793 -12.536 1.00 84.69 72 LEU A O 1
ATOM 533 N N . GLY A 1 73 ? 4.454 -5.816 -11.943 1.00 82.31 73 GLY A N 1
ATOM 534 C CA . GLY A 1 73 ? 5.427 -6.630 -12.671 1.00 82.31 73 GLY A CA 1
ATOM 535 C C . GLY A 1 73 ? 4.886 -7.093 -14.024 1.00 82.31 73 GLY A C 1
ATOM 536 O O . GLY A 1 73 ? 4.111 -6.394 -14.676 1.00 82.31 73 GLY A O 1
ATOM 537 N N . GLU A 1 74 ? 5.273 -8.301 -14.433 1.00 83.38 74 GLU A N 1
ATOM 538 C CA . GLU A 1 74 ? 4.671 -8.983 -15.590 1.00 83.38 74 GLU A CA 1
ATOM 539 C C . GLU A 1 74 ? 3.148 -9.135 -15.422 1.00 83.38 74 GLU A C 1
ATOM 541 O O . GLU A 1 74 ? 2.387 -8.918 -16.362 1.00 83.38 74 GLU A O 1
ATOM 546 N N . TYR A 1 75 ? 2.713 -9.382 -14.183 1.00 83.12 75 TYR A N 1
ATOM 547 C CA . TYR A 1 75 ? 1.314 -9.422 -13.773 1.00 83.12 75 TYR A CA 1
ATOM 548 C 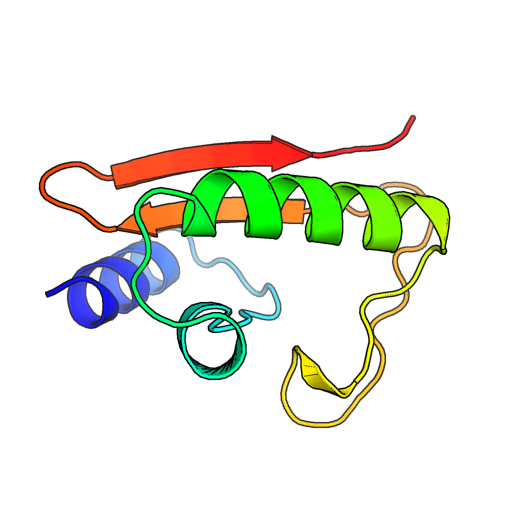C . TYR A 1 75 ? 1.043 -8.363 -12.703 1.00 83.12 75 TYR A C 1
ATOM 550 O O . TYR A 1 75 ? 1.928 -8.012 -11.913 1.00 83.12 75 TYR A O 1
ATOM 558 N N . ILE A 1 76 ? -0.198 -7.873 -12.671 1.00 85.50 76 ILE A N 1
ATOM 559 C CA . ILE A 1 76 ? -0.672 -6.983 -11.610 1.00 85.50 76 ILE A CA 1
ATOM 560 C C . ILE A 1 76 ? -1.073 -7.840 -10.412 1.00 85.50 76 ILE A C 1
ATOM 562 O O . ILE A 1 76 ? -1.937 -8.707 -10.526 1.00 85.50 76 ILE A O 1
ATOM 566 N N . THR A 1 77 ? -0.468 -7.575 -9.259 1.00 88.94 77 THR A N 1
ATOM 567 C CA . THR A 1 77 ? -0.867 -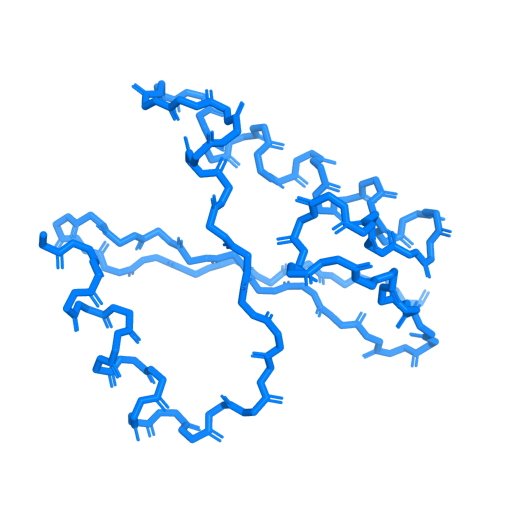8.159 -7.976 1.00 88.94 77 THR A CA 1
ATOM 568 C C . THR A 1 77 ? -1.373 -7.070 -7.042 1.00 88.94 77 THR A C 1
ATOM 570 O O . THR A 1 77 ? -0.951 -5.916 -7.130 1.00 88.94 77 THR A O 1
ATOM 573 N N . ALA A 1 78 ? -2.297 -7.426 -6.153 1.00 90.56 78 ALA A N 1
ATOM 574 C CA . ALA A 1 78 ? -2.888 -6.504 -5.196 1.00 90.56 78 ALA A CA 1
ATOM 575 C C . ALA A 1 78 ? -2.991 -7.160 -3.818 1.00 90.56 78 ALA A C 1
ATOM 577 O O . ALA A 1 78 ? -3.356 -8.330 -3.712 1.00 90.56 78 ALA A O 1
ATOM 578 N N . MET A 1 79 ? -2.686 -6.398 -2.772 1.00 91.56 79 MET A N 1
ATOM 579 C CA . MET A 1 79 ? -2.848 -6.816 -1.383 1.00 91.56 79 MET A CA 1
ATOM 580 C C . MET A 1 79 ? -3.503 -5.691 -0.587 1.00 91.56 79 MET A C 1
ATOM 582 O O . MET A 1 79 ? -2.994 -4.571 -0.553 1.00 91.56 79 MET A O 1
ATOM 586 N N . GLU A 1 80 ? -4.638 -5.993 0.040 1.00 91.56 80 GLU A N 1
ATOM 587 C CA . GLU A 1 80 ? -5.327 -5.087 0.957 1.00 91.56 80 GLU A CA 1
ATOM 588 C C . GLU A 1 80 ? -4.839 -5.335 2.388 1.00 91.56 80 GLU A C 1
ATOM 590 O O . GLU A 1 80 ? -4.752 -6.478 2.834 1.00 91.56 80 GLU A O 1
ATOM 595 N N . LEU A 1 81 ? -4.545 -4.257 3.112 1.00 90.44 81 LEU A N 1
ATOM 596 C CA . LEU A 1 81 ? -4.291 -4.277 4.545 1.00 90.44 81 LEU A CA 1
ATOM 597 C C . LEU A 1 81 ? -5.303 -3.365 5.231 1.00 90.44 81 LEU A C 1
ATOM 599 O O . LEU A 1 81 ? -5.487 -2.207 4.844 1.00 90.44 81 LEU A O 1
ATOM 603 N N . TYR A 1 82 ? -5.938 -3.884 6.274 1.00 89.12 82 TYR A N 1
ATOM 60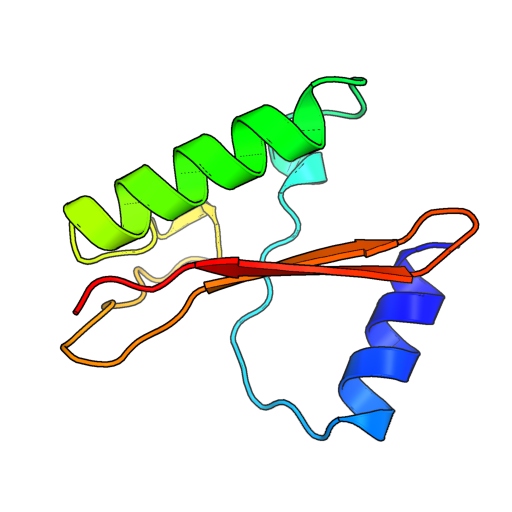4 C CA . TYR A 1 82 ? -6.867 -3.137 7.108 1.00 89.12 82 TYR A CA 1
ATOM 605 C C . TYR A 1 82 ? -6.722 -3.572 8.565 1.00 89.12 82 TYR A C 1
ATOM 607 O O . TYR A 1 82 ? -6.267 -4.681 8.853 1.00 89.12 82 TYR A O 1
ATOM 615 N N . ARG A 1 83 ? -7.117 -2.687 9.479 1.00 82.25 83 ARG A N 1
ATOM 616 C CA . ARG A 1 83 ? -7.235 -2.981 10.907 1.00 82.25 83 ARG A CA 1
ATOM 617 C C . ARG A 1 83 ? -8.700 -2.764 11.316 1.00 82.25 83 ARG A C 1
ATOM 619 O O . ARG A 1 83 ? -9.204 -1.677 11.032 1.00 82.25 83 ARG A O 1
ATOM 626 N N . PRO A 1 84 ? -9.383 -3.780 11.875 1.00 74.44 84 PRO A N 1
ATOM 627 C CA . PRO A 1 84 ? -10.765 -3.656 12.336 1.00 74.44 84 PRO A CA 1
ATOM 628 C C . PRO A 1 84 ? -10.895 -2.760 13.576 1.00 74.44 84 PRO A C 1
ATOM 630 O O . PRO A 1 84 ? -9.910 -2.653 14.346 1.00 74.44 84 PRO A O 1
#